Protein AF-A0A7S3JD60-F1 (afdb_monomer)

Nearest PDB structures (foldseek):
  8v87-assembly1_A  TM=8.442E-01  e=1.926E-07  Saccharomyces cerevisiae BY4741
  8i9p-assembly1_CA  TM=8.390E-01  e=3.109E-07  Thermochaetoides thermophila DSM 1495
  7r7a-assembly1_A  TM=8.405E-01  e=1.231E-06  Saccharomyces cerevisiae BY4741
  7ohr-assembly1_A  TM=9.401E-01  e=5.171E-06  Saccharomyces cerevisiae S288C
  8fl0-assembly1_ND  TM=6.349E-01  e=2.527E-02  Homo sapiens

InterPro domains:
  IPR007109 Brix domain [PF04427] (3-76)
  IPR007109 Brix domain [PS50833] (1-84)
  IPR026532 Ribosome biogenesis protein BRX1 [PTHR13634] (2-104)

Foldseek 3Di:
DVVVVVVVCVVPDDDPPDVPDDPDDQKDWDWDCDPQKTKIFIWGWAFQVNDDDDPPRDPVRIDTDTPDDIDIDHDAFDAPDDVDHDTPDGDPPDDDPVCVPDPCVVVVVVD

Sequence (111 aa):
LVVLKELLVNMFNTPRYHPKSKPFVDHIFSFKNFDDRIWFRNYQIINELNEKFTEKDQNEHMNLVEIGPRFSMLPVKILEGCFTGETLWQNGKYITPSKLRSKKFNRYVRR

Secondary structure (DSSP, 8-state):
-HHHHHHHHHHHSPPTT-TT--SS--EEEEEEEETTEEEEEEEEEEETT-S---TT--GGGEEEEE-S--EEE---EEESSSS-S-EEEE-TT---HHHHTSTTHHHHHT-

Radius of gyration: 20.21 Å; Cα contacts (8 Å, |Δi|>4): 112; chains: 1; bounding box: 45×25×59 Å

Mean predicted aligned error: 7.25 Å

pLDDT: mean 87.18, std 10.61, range [44.09, 96.69]

Structure (mmCIF, N/CA/C/O backbone):
data_AF-A0A7S3JD60-F1
#
_entry.id   AF-A0A7S3JD60-F1
#
loop_
_atom_site.group_PDB
_atom_site.id
_atom_site.type_symbol
_atom_site.label_atom_id
_atom_site.label_alt_id
_atom_site.label_comp_id
_atom_site.label_asym_id
_atom_site.label_entity_id
_atom_site.label_seq_id
_atom_site.pdbx_PDB_ins_code
_atom_site.Cartn_x
_atom_site.Cartn_y
_atom_site.Cartn_z
_atom_site.occupancy
_atom_site.B_iso_or_equiv
_atom_site.auth_seq_id
_atom_site.auth_comp_id
_atom_site.auth_asym_id
_atom_site.auth_atom_id
_atom_site.pdbx_PDB_model_num
ATOM 1 N N . LEU A 1 1 ? -4.070 -12.919 5.317 1.00 75.69 1 LEU A N 1
ATOM 2 C CA . LEU A 1 1 ? -3.328 -12.057 4.359 1.00 75.69 1 LEU A CA 1
ATOM 3 C C . LEU A 1 1 ? -3.641 -12.369 2.897 1.00 75.69 1 LEU A C 1
ATOM 5 O O . LEU A 1 1 ? -3.719 -11.424 2.131 1.00 75.69 1 LEU A O 1
ATOM 9 N N . VAL A 1 2 ? -3.857 -13.634 2.510 1.00 89.94 2 VAL A N 1
ATOM 10 C CA . VAL A 1 2 ? -4.146 -14.023 1.111 1.00 89.94 2 VAL A CA 1
ATOM 11 C C . VAL A 1 2 ? -5.305 -13.227 0.494 1.00 89.94 2 VAL A C 1
ATOM 13 O O . VAL A 1 2 ? -5.113 -12.575 -0.521 1.00 89.94 2 VAL A O 1
ATOM 16 N N . VAL A 1 3 ? -6.462 -13.168 1.162 1.00 91.44 3 VAL A N 1
ATOM 17 C CA . VAL A 1 3 ? -7.635 -12.409 0.674 1.00 91.44 3 VAL A CA 1
ATOM 18 C C . VAL A 1 3 ? -7.334 -10.916 0.488 1.00 91.44 3 VAL A C 1
ATOM 20 O O . VAL A 1 3 ? -7.712 -10.322 -0.514 1.00 91.44 3 VAL A O 1
ATOM 23 N N . LEU A 1 4 ? -6.607 -10.305 1.431 1.00 92.50 4 LEU A N 1
ATOM 24 C CA . LEU A 1 4 ? -6.212 -8.896 1.328 1.00 92.50 4 LEU A CA 1
ATOM 25 C C . LEU A 1 4 ? -5.253 -8.655 0.160 1.00 92.50 4 LEU A C 1
ATOM 27 O O . LEU A 1 4 ? -5.348 -7.621 -0.492 1.00 92.50 4 LEU A O 1
ATOM 31 N N . LYS A 1 5 ? -4.343 -9.597 -0.111 1.00 92.88 5 LYS A N 1
ATOM 32 C CA . LYS A 1 5 ? -3.437 -9.516 -1.259 1.00 92.88 5 LYS A CA 1
ATOM 33 C C . LYS A 1 5 ? -4.234 -9.489 -2.563 1.00 92.88 5 LYS A C 1
ATOM 35 O O . LYS A 1 5 ? -4.029 -8.572 -3.347 1.00 92.88 5 LYS A O 1
ATOM 40 N N . GLU A 1 6 ? -5.161 -10.424 -2.755 1.00 94.88 6 GLU A N 1
ATOM 41 C CA . GLU A 1 6 ? -5.999 -10.477 -3.964 1.00 94.88 6 GLU A CA 1
ATOM 42 C C . GLU A 1 6 ? -6.856 -9.215 -4.139 1.00 94.88 6 GLU A C 1
ATOM 44 O O . GLU A 1 6 ? -6.929 -8.652 -5.230 1.00 94.88 6 GLU A O 1
ATOM 49 N N . LEU A 1 7 ? -7.446 -8.702 -3.053 1.00 93.62 7 LEU A N 1
ATOM 50 C CA . LEU A 1 7 ? -8.202 -7.446 -3.091 1.00 93.62 7 LEU A CA 1
ATOM 51 C C . LEU A 1 7 ? -7.341 -6.253 -3.520 1.00 93.62 7 LEU A C 1
ATOM 53 O O . LEU A 1 7 ? -7.754 -5.472 -4.373 1.00 93.62 7 LEU A O 1
ATOM 57 N N . LEU A 1 8 ? -6.145 -6.106 -2.943 1.00 93.88 8 LEU A N 1
ATOM 58 C CA . LEU A 1 8 ? -5.245 -4.999 -3.274 1.00 93.88 8 LEU A CA 1
ATOM 59 C C . LEU A 1 8 ? -4.728 -5.098 -4.712 1.00 93.88 8 LEU A C 1
ATOM 61 O O . LEU A 1 8 ? -4.656 -4.080 -5.396 1.00 93.88 8 LEU A O 1
ATOM 65 N N . VAL A 1 9 ? -4.419 -6.310 -5.179 1.00 94.06 9 VAL A N 1
ATOM 66 C CA . VAL A 1 9 ? -4.022 -6.574 -6.568 1.00 94.06 9 VAL A CA 1
ATOM 67 C C . VAL A 1 9 ? -5.129 -6.131 -7.520 1.00 94.06 9 VAL A C 1
ATOM 69 O O . VAL A 1 9 ? -4.861 -5.356 -8.432 1.00 94.06 9 VAL A O 1
ATOM 72 N N . ASN A 1 10 ? -6.376 -6.535 -7.273 1.00 93.56 10 ASN A N 1
ATOM 73 C CA . ASN A 1 10 ? -7.505 -6.155 -8.125 1.00 93.56 10 ASN A CA 1
ATOM 74 C C . ASN A 1 10 ? -7.835 -4.656 -8.071 1.00 93.56 10 ASN A C 1
ATOM 76 O O . ASN A 1 10 ? -8.298 -4.104 -9.063 1.00 93.56 10 ASN A O 1
ATOM 80 N N . MET A 1 11 ? -7.602 -3.990 -6.936 1.00 93.88 11 MET A N 1
ATOM 81 C CA . MET A 1 11 ? -7.909 -2.566 -6.772 1.00 93.88 11 MET A CA 1
ATOM 82 C C . MET A 1 11 ? -6.863 -1.645 -7.415 1.00 93.88 11 MET A C 1
ATOM 84 O O . MET A 1 11 ? -7.227 -0.607 -7.963 1.00 93.88 11 MET A O 1
ATOM 88 N N . PHE A 1 12 ? -5.575 -1.989 -7.318 1.00 93.62 12 PHE A N 1
ATOM 89 C CA . PHE A 1 12 ? -4.481 -1.126 -7.782 1.00 93.62 12 PHE A CA 1
ATOM 90 C C . PHE A 1 12 ? -3.931 -1.495 -9.162 1.00 93.62 12 PHE A C 1
ATOM 92 O O . PHE A 1 12 ? -3.293 -0.649 -9.790 1.00 93.62 12 PHE A O 1
ATOM 99 N N . ASN A 1 13 ? -4.150 -2.718 -9.653 1.00 93.06 13 ASN A N 1
ATOM 100 C CA . ASN A 1 13 ? -3.690 -3.071 -10.992 1.00 93.06 13 ASN A CA 1
ATOM 101 C C . ASN A 1 13 ? -4.560 -2.443 -12.077 1.00 93.06 13 ASN A C 1
ATOM 103 O O . ASN A 1 13 ? -5.779 -2.329 -11.968 1.00 93.06 13 ASN A O 1
ATOM 107 N N . THR A 1 14 ? -3.908 -2.111 -13.188 1.00 92.56 14 THR A N 1
ATOM 108 C CA . THR A 1 14 ? -4.610 -1.772 -14.424 1.00 92.56 14 THR A CA 1
ATOM 109 C C . THR A 1 14 ? -5.020 -3.071 -15.123 1.00 92.56 14 THR A C 1
ATOM 111 O O . THR A 1 14 ? -4.149 -3.905 -15.386 1.00 92.56 14 THR A O 1
ATOM 114 N N . PRO A 1 15 ? -6.312 -3.283 -15.431 1.00 93.50 15 PRO A N 1
ATOM 115 C CA . PRO A 1 15 ? -6.742 -4.486 -16.129 1.00 93.50 15 PRO A CA 1
ATOM 116 C C . PRO A 1 15 ? -6.164 -4.521 -17.546 1.00 93.50 15 PRO A C 1
ATOM 118 O O . PRO A 1 15 ? -5.893 -3.487 -18.167 1.00 93.50 15 PRO A O 1
ATOM 121 N N . ARG A 1 16 ? -5.991 -5.733 -18.079 1.00 90.00 16 ARG A N 1
ATOM 122 C CA . ARG A 1 16 ? -5.497 -5.926 -19.444 1.00 90.00 16 ARG A CA 1
ATOM 123 C C . ARG A 1 16 ? -6.458 -5.255 -20.432 1.00 90.00 16 ARG A C 1
ATOM 125 O O . ARG A 1 16 ? -7.664 -5.449 -20.336 1.00 90.00 16 ARG A O 1
ATOM 132 N N . TYR A 1 17 ? -5.911 -4.495 -21.380 1.00 89.69 17 TYR A N 1
ATOM 133 C CA . TYR A 1 17 ? -6.675 -3.742 -22.387 1.00 89.69 17 TYR A CA 1
ATOM 134 C C . TYR A 1 17 ? -7.571 -2.630 -21.830 1.00 89.69 17 TYR A C 1
ATOM 136 O O . TYR A 1 17 ? -8.573 -2.269 -22.446 1.00 89.69 17 TYR A O 1
ATOM 144 N N . HIS A 1 18 ? -7.213 -2.043 -20.686 1.00 93.69 18 HIS A N 1
ATOM 145 C CA . HIS A 1 1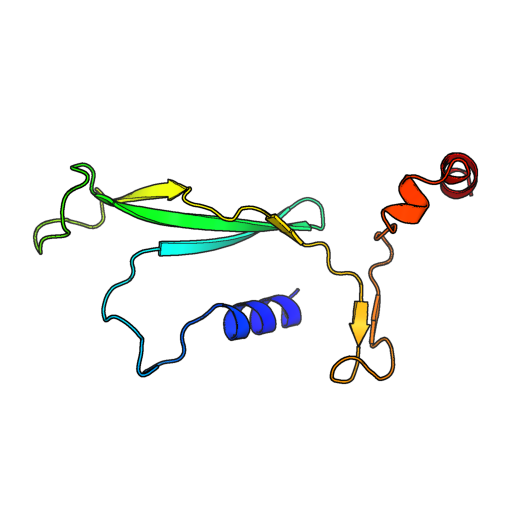8 ? -7.886 -0.831 -20.238 1.00 93.69 18 HIS A CA 1
ATOM 146 C C . HIS A 1 18 ? -7.735 0.277 -21.305 1.00 93.69 18 HIS A C 1
ATOM 148 O O . HIS A 1 18 ? -6.614 0.579 -21.707 1.00 93.69 18 HIS A O 1
ATOM 154 N N . PRO A 1 19 ? -8.810 0.953 -21.747 1.00 94.06 19 PRO A N 1
ATOM 155 C CA . PRO A 1 19 ? -8.755 1.886 -22.882 1.00 94.06 19 PRO A CA 1
ATOM 156 C C . PRO A 1 19 ? -7.818 3.084 -22.661 1.00 94.06 19 PRO A C 1
ATOM 158 O O . PRO A 1 19 ? -7.392 3.728 -23.612 1.00 94.06 19 PRO A O 1
ATOM 161 N N . LYS A 1 20 ? -7.490 3.387 -21.3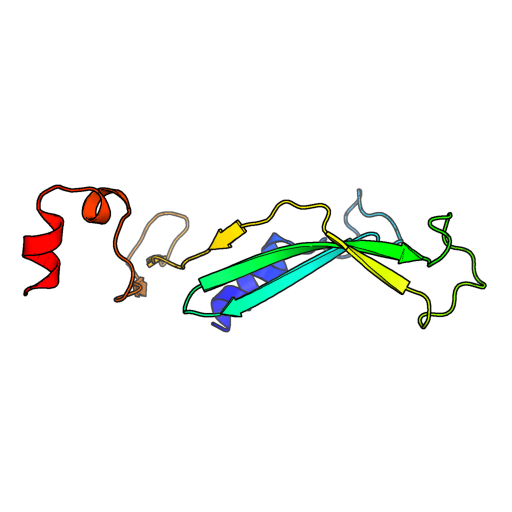99 1.00 92.75 20 LYS A N 1
ATOM 162 C CA . LYS A 1 20 ? -6.549 4.450 -21.010 1.00 92.75 20 LYS A CA 1
ATOM 163 C C . LYS A 1 20 ? -5.166 3.932 -20.587 1.00 92.75 20 LYS A C 1
ATOM 165 O O . LYS A 1 20 ? -4.367 4.721 -20.090 1.00 92.75 20 LYS A O 1
ATOM 170 N N . SER A 1 21 ? -4.886 2.628 -20.704 1.00 94.00 21 SER A N 1
ATOM 171 C CA . SER A 1 21 ? -3.563 2.089 -20.361 1.00 94.00 21 SER A CA 1
ATOM 172 C C . SER A 1 21 ? -2.515 2.535 -21.373 1.00 94.00 21 SER A C 1
ATOM 174 O O . SER A 1 21 ? -2.778 2.542 -22.575 1.00 94.00 21 SER A O 1
ATOM 176 N N . LYS A 1 22 ? -1.314 2.846 -20.889 1.00 90.25 22 LYS A N 1
ATOM 177 C CA . LYS A 1 22 ? -0.137 3.072 -21.730 1.00 90.25 22 LYS A CA 1
ATOM 178 C C . LYS A 1 22 ? 0.668 1.769 -21.856 1.00 90.25 22 LYS A C 1
ATOM 180 O O . LYS A 1 22 ? 0.629 0.963 -20.931 1.00 90.25 22 LYS A O 1
ATOM 185 N N . PRO A 1 23 ? 1.412 1.564 -22.957 1.00 88.12 23 PRO A N 1
ATOM 186 C CA . PRO A 1 23 ? 2.157 0.325 -23.204 1.00 88.12 23 PRO A CA 1
ATOM 187 C C . PRO A 1 23 ? 3.469 0.201 -22.403 1.00 88.12 23 PRO A C 1
ATOM 189 O O . PRO A 1 23 ? 4.233 -0.726 -22.644 1.00 88.12 23 PRO A O 1
ATOM 192 N N . PHE A 1 24 ? 3.738 1.106 -21.456 1.00 86.06 24 PHE A N 1
ATOM 193 C CA . PHE A 1 24 ? 4.982 1.154 -20.684 1.00 86.06 24 PHE A CA 1
ATOM 194 C C . PHE A 1 24 ? 4.703 1.115 -19.182 1.00 86.06 24 PHE A C 1
ATOM 196 O O . PHE A 1 24 ? 3.689 1.644 -18.718 1.00 86.06 24 PHE A O 1
ATOM 203 N N . VAL A 1 25 ? 5.632 0.524 -18.428 1.00 88.56 25 VAL A N 1
ATOM 204 C CA . VAL A 1 25 ? 5.621 0.534 -16.962 1.00 88.56 25 VAL A CA 1
ATOM 205 C C . VAL A 1 25 ? 6.476 1.704 -16.490 1.00 88.56 25 VAL A C 1
ATOM 207 O O . VAL A 1 25 ? 7.685 1.695 -16.667 1.00 88.56 25 VAL A O 1
ATOM 210 N N . ASP A 1 26 ? 5.835 2.717 -15.917 1.00 89.38 26 ASP A N 1
ATOM 211 C CA . ASP A 1 26 ? 6.505 3.935 -15.431 1.00 89.38 26 ASP A CA 1
ATOM 212 C C . ASP A 1 26 ? 6.791 3.877 -13.920 1.00 89.38 26 ASP A C 1
ATOM 214 O O . ASP A 1 26 ? 7.748 4.466 -13.423 1.00 89.38 26 ASP A O 1
ATOM 218 N N . HIS A 1 27 ? 5.976 3.136 -13.166 1.00 92.25 27 HIS A N 1
ATOM 219 C CA . HIS A 1 27 ? 6.068 3.082 -11.711 1.00 92.25 27 HIS A CA 1
ATOM 220 C C . HIS A 1 27 ? 5.690 1.713 -11.142 1.00 92.25 27 HIS A C 1
ATOM 222 O O . HIS A 1 27 ? 5.045 0.890 -11.795 1.00 92.25 27 HIS A O 1
ATOM 228 N N . ILE A 1 28 ? 6.090 1.489 -9.890 1.00 93.69 28 ILE A N 1
ATOM 229 C CA . ILE A 1 28 ? 5.876 0.264 -9.126 1.00 93.69 28 ILE A CA 1
ATOM 230 C C . ILE A 1 28 ? 5.261 0.620 -7.772 1.00 93.69 28 ILE A C 1
ATOM 232 O O . ILE A 1 28 ? 5.802 1.425 -7.009 1.00 93.69 28 ILE A O 1
ATOM 236 N N . PHE A 1 29 ? 4.167 -0.059 -7.427 1.00 95.69 29 PHE A N 1
ATOM 237 C CA . PHE A 1 29 ? 3.622 -0.042 -6.073 1.00 95.69 29 PHE A CA 1
ATOM 238 C C . PHE A 1 29 ? 4.209 -1.179 -5.237 1.00 95.69 29 PHE A C 1
ATOM 240 O O . PHE A 1 29 ? 4.135 -2.352 -5.602 1.00 95.69 29 PHE A O 1
ATOM 247 N N . SER A 1 30 ? 4.771 -0.838 -4.080 1.00 95.06 30 SER A N 1
ATOM 248 C CA . SER A 1 30 ? 5.319 -1.794 -3.122 1.00 95.06 30 SER A CA 1
ATOM 249 C C . SER A 1 30 ? 4.419 -1.894 -1.898 1.00 95.06 30 SER A C 1
ATOM 251 O O . SER A 1 30 ? 4.185 -0.903 -1.203 1.00 95.06 30 SER A O 1
ATOM 253 N N . PHE A 1 31 ? 3.958 -3.111 -1.613 1.00 95.19 31 PHE A N 1
ATOM 254 C CA . PHE A 1 31 ? 3.219 -3.453 -0.403 1.00 95.19 31 PHE A CA 1
ATOM 255 C C . PHE A 1 31 ? 4.104 -4.322 0.488 1.00 95.19 31 PHE A C 1
ATOM 257 O O . PHE A 1 31 ? 4.463 -5.438 0.109 1.00 95.19 31 PHE A O 1
ATOM 264 N N . LYS A 1 32 ? 4.450 -3.836 1.682 1.00 94.56 32 LYS A N 1
ATOM 265 C CA . LYS A 1 32 ? 5.245 -4.594 2.660 1.00 94.56 32 LYS A CA 1
ATOM 266 C C . LYS A 1 32 ? 4.463 -4.785 3.948 1.00 94.56 32 LYS A C 1
ATOM 268 O O . LYS A 1 32 ? 4.029 -3.810 4.550 1.00 94.56 32 LYS A O 1
ATOM 273 N N . ASN A 1 33 ? 4.301 -6.031 4.384 1.00 92.56 33 ASN A N 1
ATOM 274 C CA . ASN A 1 33 ? 3.757 -6.314 5.708 1.00 92.56 33 ASN A CA 1
ATOM 275 C C . ASN A 1 33 ? 4.881 -6.220 6.745 1.00 92.56 33 ASN A C 1
ATOM 277 O O . ASN A 1 33 ? 5.832 -6.999 6.689 1.00 92.56 33 ASN A O 1
ATOM 281 N N . PHE A 1 34 ? 4.783 -5.258 7.654 1.00 92.31 34 PHE A N 1
ATOM 282 C CA . PHE A 1 34 ? 5.747 -5.044 8.726 1.00 92.31 34 PHE A CA 1
ATOM 283 C C . PHE A 1 34 ? 5.036 -4.445 9.942 1.00 92.31 34 PHE A C 1
ATOM 285 O O . PHE A 1 34 ? 4.310 -3.460 9.799 1.00 92.31 34 PHE A O 1
ATOM 292 N N . ASP A 1 35 ? 5.265 -5.029 11.122 1.00 89.38 35 ASP A N 1
ATOM 293 C CA . ASP A 1 35 ? 4.659 -4.611 12.399 1.00 89.38 35 ASP A CA 1
ATOM 294 C C . ASP A 1 35 ? 3.115 -4.574 12.364 1.00 89.38 35 ASP A C 1
ATOM 296 O O . ASP A 1 35 ? 2.478 -3.562 12.650 1.00 89.38 35 ASP A O 1
ATOM 300 N N . ASP A 1 36 ? 2.502 -5.673 11.899 1.00 87.06 36 ASP A N 1
ATOM 301 C CA . ASP A 1 36 ? 1.047 -5.829 11.707 1.00 87.06 36 ASP A CA 1
ATOM 302 C C . ASP A 1 36 ? 0.387 -4.756 10.813 1.00 87.06 36 ASP A C 1
ATOM 304 O O . ASP A 1 36 ? -0.841 -4.645 10.745 1.00 87.06 36 ASP A O 1
ATOM 308 N N . ARG A 1 37 ? 1.191 -3.977 10.082 1.00 91.56 37 ARG A N 1
ATOM 309 C CA . ARG A 1 37 ? 0.755 -2.929 9.160 1.00 91.56 37 ARG A CA 1
ATOM 310 C C . ARG A 1 37 ? 1.222 -3.237 7.751 1.00 91.56 37 ARG A C 1
ATOM 312 O O . ARG A 1 37 ? 2.324 -3.727 7.514 1.00 91.56 37 ARG A O 1
ATOM 319 N N . ILE A 1 38 ? 0.383 -2.878 6.791 1.00 94.50 38 ILE A N 1
ATOM 320 C CA . ILE A 1 38 ? 0.714 -2.941 5.374 1.00 94.50 38 ILE A CA 1
ATOM 321 C C . ILE A 1 38 ? 1.227 -1.565 4.966 1.00 94.50 38 ILE A C 1
ATOM 323 O O . ILE A 1 38 ? 0.480 -0.589 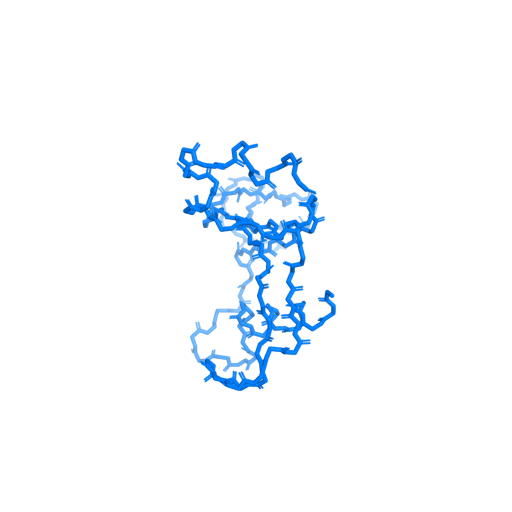4.948 1.00 94.50 38 ILE A O 1
ATOM 327 N N . TRP A 1 39 ? 2.509 -1.482 4.647 1.00 95.88 39 TRP A N 1
ATOM 328 C CA . TRP A 1 39 ? 3.164 -0.275 4.167 1.00 95.88 39 TRP A CA 1
ATOM 329 C C . TRP A 1 39 ? 3.039 -0.189 2.656 1.00 95.88 39 TRP A C 1
ATOM 331 O O . TRP A 1 39 ? 3.423 -1.126 1.959 1.00 95.88 39 TRP A O 1
ATOM 341 N N . PHE A 1 40 ? 2.529 0.940 2.174 1.00 96.69 40 PHE A N 1
ATOM 342 C CA . PHE A 1 40 ? 2.449 1.275 0.762 1.00 96.69 40 PHE A CA 1
ATOM 343 C C . PHE A 1 40 ? 3.532 2.288 0.402 1.00 96.69 40 PHE A C 1
ATOM 345 O O . PHE A 1 40 ? 3.697 3.308 1.086 1.00 96.69 40 PHE A O 1
ATOM 352 N N . ARG A 1 41 ? 4.240 2.018 -0.694 1.00 96.31 41 ARG A N 1
ATOM 353 C CA . ARG A 1 41 ? 5.177 2.954 -1.317 1.00 96.31 41 ARG A CA 1
ATOM 354 C C . ARG A 1 41 ? 5.003 2.949 -2.828 1.00 96.31 41 ARG A C 1
ATOM 356 O O . ARG A 1 41 ? 4.752 1.896 -3.408 1.00 96.31 41 ARG A O 1
ATOM 363 N N . ASN A 1 42 ? 5.176 4.115 -3.437 1.00 96.31 42 ASN A N 1
ATOM 364 C CA . ASN A 1 42 ? 5.140 4.300 -4.881 1.00 96.31 42 ASN A CA 1
ATOM 365 C C . ASN A 1 42 ? 6.513 4.755 -5.385 1.00 96.31 42 ASN A C 1
ATOM 367 O O . ASN A 1 42 ? 7.038 5.762 -4.898 1.00 96.31 42 ASN A O 1
ATOM 371 N N . TYR A 1 43 ? 7.057 4.027 -6.355 1.00 96.25 43 TYR A N 1
ATOM 372 C CA . TYR A 1 43 ? 8.371 4.269 -6.938 1.00 96.25 43 TYR A CA 1
ATOM 373 C C . TYR A 1 43 ? 8.268 4.493 -8.440 1.00 96.25 43 TYR A C 1
ATOM 375 O O . TYR A 1 43 ? 7.638 3.688 -9.116 1.00 96.25 43 TYR A O 1
ATOM 383 N N . GLN A 1 44 ? 8.930 5.520 -8.966 1.00 93.75 44 GLN A N 1
ATOM 384 C CA . GLN A 1 44 ? 9.190 5.631 -10.399 1.00 93.75 44 GLN A CA 1
ATOM 385 C C . GLN A 1 44 ? 10.372 4.764 -10.781 1.00 93.75 44 GLN A C 1
ATOM 387 O O . GLN A 1 44 ? 11.330 4.663 -10.011 1.00 93.75 44 GLN A O 1
ATOM 392 N N . ILE A 1 45 ? 10.323 4.219 -11.988 1.00 90.81 45 ILE A N 1
ATOM 393 C CA . ILE A 1 45 ? 11.483 3.616 -12.632 1.00 90.81 45 ILE A CA 1
ATOM 394 C C . ILE A 1 45 ? 12.211 4.728 -13.386 1.00 90.81 45 ILE A C 1
ATOM 396 O O . ILE A 1 45 ? 11.597 5.437 -14.182 1.00 90.81 45 ILE A O 1
ATOM 400 N N . ILE A 1 46 ? 13.503 4.898 -13.119 1.00 88.38 46 ILE A N 1
ATOM 401 C CA . ILE A 1 46 ? 14.339 5.912 -13.764 1.00 88.38 46 ILE A CA 1
ATOM 402 C C . ILE A 1 46 ? 15.664 5.273 -14.179 1.00 88.38 46 ILE A C 1
AT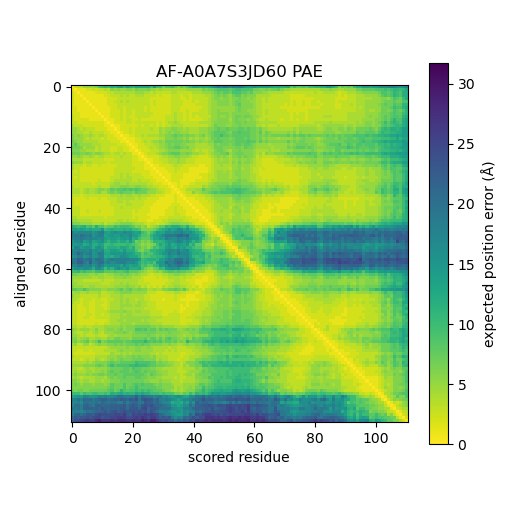OM 404 O O . ILE A 1 46 ? 16.203 4.439 -13.456 1.00 88.38 46 ILE A O 1
ATOM 408 N N . ASN A 1 47 ? 16.203 5.668 -15.328 1.00 84.25 47 ASN A N 1
ATOM 409 C CA . ASN A 1 47 ? 17.541 5.254 -15.753 1.00 84.25 47 ASN A CA 1
ATOM 410 C C . ASN A 1 47 ? 18.622 6.092 -15.068 1.00 84.25 47 ASN A C 1
ATOM 412 O O . ASN A 1 47 ? 18.367 7.224 -14.664 1.00 84.25 47 ASN A O 1
ATOM 416 N N . GLU A 1 48 ? 19.851 5.587 -14.999 1.00 78.31 48 GLU A N 1
ATOM 417 C CA . GLU A 1 48 ? 21.003 6.322 -14.446 1.00 78.31 48 GLU A CA 1
ATOM 418 C C . GLU A 1 48 ? 21.184 7.743 -15.009 1.00 78.31 48 GLU A C 1
ATOM 420 O O . GLU A 1 48 ? 21.568 8.652 -14.275 1.00 78.31 48 GLU A O 1
ATOM 425 N N . LEU A 1 49 ? 20.862 7.954 -16.287 1.00 73.44 49 LEU A N 1
ATOM 426 C CA . LEU A 1 49 ? 20.983 9.254 -16.956 1.00 73.44 49 LEU A CA 1
ATOM 427 C C . LEU A 1 49 ? 19.775 10.185 -16.730 1.00 73.44 49 LEU A C 1
ATOM 429 O O . LEU A 1 49 ? 19.821 11.341 -17.137 1.00 73.44 49 LEU A O 1
ATOM 433 N N . ASN A 1 50 ? 18.700 9.724 -16.077 1.00 67.12 50 ASN A N 1
ATOM 434 C CA . ASN A 1 50 ? 17.421 10.442 -15.934 1.00 67.12 50 ASN A CA 1
ATOM 435 C C . ASN A 1 50 ? 16.799 10.906 -17.275 1.00 67.12 50 ASN A C 1
ATOM 437 O O . ASN A 1 50 ? 16.044 11.879 -17.319 1.00 67.12 50 ASN A O 1
ATOM 441 N N . GLU A 1 51 ? 17.108 10.211 -18.371 1.00 73.25 51 GLU A N 1
ATOM 442 C CA . GLU A 1 51 ? 16.623 10.515 -19.721 1.00 73.25 51 GLU A CA 1
ATOM 443 C C . GLU A 1 51 ? 15.477 9.585 -20.157 1.00 73.25 51 GLU A C 1
ATOM 445 O O . GLU A 1 51 ? 15.043 8.693 -19.424 1.00 73.25 51 GLU A O 1
ATOM 450 N N . LYS A 1 52 ? 14.945 9.809 -21.368 1.00 72.50 52 LYS A N 1
ATOM 451 C CA . LYS A 1 52 ? 13.931 8.926 -21.959 1.00 72.50 52 LYS A CA 1
ATOM 452 C C . LYS A 1 52 ? 14.527 7.542 -22.213 1.00 72.50 52 LYS A C 1
ATOM 454 O O . LYS A 1 52 ? 15.561 7.429 -22.863 1.00 72.50 52 LYS A O 1
ATOM 459 N N . PHE A 1 53 ? 13.798 6.514 -21.784 1.00 76.06 53 PHE A N 1
ATOM 460 C CA . PHE A 1 53 ? 14.135 5.118 -22.045 1.00 76.06 53 PHE A CA 1
ATOM 461 C C . PHE A 1 53 ? 14.378 4.873 -23.539 1.00 76.06 53 PHE A C 1
ATOM 463 O O . PHE A 1 53 ? 13.512 5.156 -24.375 1.00 76.06 53 PHE A O 1
ATOM 470 N N . THR A 1 54 ? 15.553 4.338 -23.854 1.00 75.19 54 THR A N 1
ATOM 471 C CA . THR A 1 54 ? 15.983 3.930 -25.195 1.00 75.19 54 THR A CA 1
ATOM 472 C C . THR A 1 54 ? 16.224 2.417 -25.207 1.00 75.19 54 THR A C 1
ATOM 474 O O . THR A 1 54 ? 16.500 1.816 -24.176 1.00 75.19 54 THR A O 1
ATOM 477 N N . GLU A 1 55 ? 16.177 1.774 -26.377 1.00 73.19 55 GLU A N 1
ATOM 478 C CA . GLU A 1 55 ? 16.390 0.319 -26.538 1.00 73.19 55 GLU A CA 1
ATOM 479 C C . GLU A 1 55 ? 17.741 -0.197 -25.998 1.00 73.19 55 GLU A C 1
ATOM 481 O O . GLU A 1 55 ? 17.925 -1.400 -25.832 1.00 73.19 55 GLU A O 1
ATOM 486 N N . LYS A 1 56 ? 18.694 0.705 -25.735 1.00 69.81 56 LYS A N 1
ATOM 487 C CA . LYS A 1 56 ? 20.027 0.392 -25.204 1.00 69.81 56 LYS A CA 1
ATOM 488 C C . LYS A 1 56 ? 20.092 0.346 -23.677 1.00 69.81 56 LYS A C 1
ATOM 490 O O . LYS A 1 56 ? 21.100 -0.125 -23.155 1.00 69.81 56 LYS A O 1
ATOM 495 N N . ASP A 1 57 ? 19.063 0.821 -22.978 1.00 68.50 57 ASP A N 1
ATOM 496 C CA . ASP A 1 57 ? 19.035 0.817 -21.518 1.00 68.50 57 ASP A CA 1
ATOM 497 C C . ASP A 1 57 ? 18.815 -0.619 -21.030 1.00 68.50 57 ASP A C 1
ATOM 499 O O . ASP A 1 57 ? 17.702 -1.149 -21.027 1.00 68.50 57 ASP A O 1
ATOM 503 N N . GLN A 1 58 ? 19.911 -1.287 -20.672 1.00 65.31 58 GLN A N 1
ATOM 504 C CA . GLN A 1 58 ? 19.867 -2.614 -20.069 1.00 65.31 58 GLN A CA 1
ATOM 505 C C . GLN A 1 58 ? 19.322 -2.516 -18.637 1.00 65.31 58 GLN A C 1
ATOM 507 O O . GLN A 1 58 ? 19.568 -1.541 -17.929 1.00 65.31 58 GLN A O 1
ATOM 512 N N . ASN A 1 59 ? 18.611 -3.559 -18.193 1.00 65.12 59 ASN A N 1
ATOM 513 C CA . ASN A 1 59 ? 17.947 -3.614 -16.881 1.00 65.12 59 ASN A CA 1
ATOM 514 C C . ASN A 1 59 ? 18.881 -3.341 -15.682 1.00 65.12 59 ASN A C 1
ATOM 516 O O . ASN A 1 59 ? 18.395 -3.018 -14.602 1.00 65.12 59 ASN A O 1
ATOM 520 N N . GLU A 1 60 ? 20.199 -3.485 -15.851 1.00 68.62 60 GLU A N 1
ATOM 521 C CA . GLU A 1 60 ? 21.194 -3.309 -14.785 1.00 68.62 60 GLU A CA 1
ATOM 522 C C . GLU A 1 60 ? 21.336 -1.851 -14.311 1.00 68.62 60 GLU A C 1
ATOM 524 O O . GLU A 1 60 ? 21.724 -1.633 -13.166 1.00 68.62 60 GLU A O 1
ATOM 529 N N . HIS A 1 61 ? 20.941 -0.869 -15.129 1.00 72.75 61 HIS A N 1
ATOM 530 C CA . HIS A 1 61 ? 21.091 0.569 -14.845 1.00 72.75 61 HIS A CA 1
ATOM 531 C C . HIS A 1 61 ? 19.774 1.262 -14.440 1.00 72.75 61 HIS A C 1
ATOM 533 O O . HIS A 1 61 ? 19.609 2.475 -14.610 1.00 72.75 61 HIS A O 1
ATOM 539 N N . MET A 1 62 ? 18.797 0.500 -13.934 1.00 80.31 62 MET A N 1
ATOM 540 C CA . MET A 1 62 ? 17.509 1.043 -13.490 1.00 80.31 62 MET A CA 1
ATOM 541 C C . MET A 1 62 ? 17.502 1.327 -11.988 1.00 80.31 62 MET A C 1
ATOM 543 O O . MET A 1 62 ? 17.715 0.443 -11.158 1.00 80.31 62 MET A O 1
ATOM 547 N N . ASN A 1 63 ? 17.162 2.562 -11.637 1.00 87.69 63 ASN A N 1
ATOM 548 C CA . ASN A 1 63 ? 17.001 3.032 -10.271 1.00 87.69 63 ASN A CA 1
ATOM 549 C C . ASN A 1 63 ? 15.526 3.291 -9.949 1.00 87.69 63 ASN A C 1
ATOM 551 O O . ASN A 1 63 ? 14.709 3.600 -10.817 1.00 87.69 63 ASN A O 1
ATOM 555 N N . LEU A 1 64 ? 15.185 3.180 -8.663 1.00 91.38 64 LEU A N 1
ATOM 556 C CA . LEU A 1 64 ? 13.844 3.453 -8.157 1.00 91.38 64 LEU A CA 1
ATOM 557 C C . LEU A 1 64 ? 13.849 4.717 -7.303 1.00 91.38 64 LEU A C 1
ATOM 559 O O . LEU A 1 64 ? 14.545 4.779 -6.288 1.00 91.38 64 LEU A O 1
ATOM 563 N N . VAL A 1 65 ? 13.025 5.696 -7.673 1.00 93.38 65 VAL A N 1
ATOM 564 C CA . VAL A 1 65 ? 12.87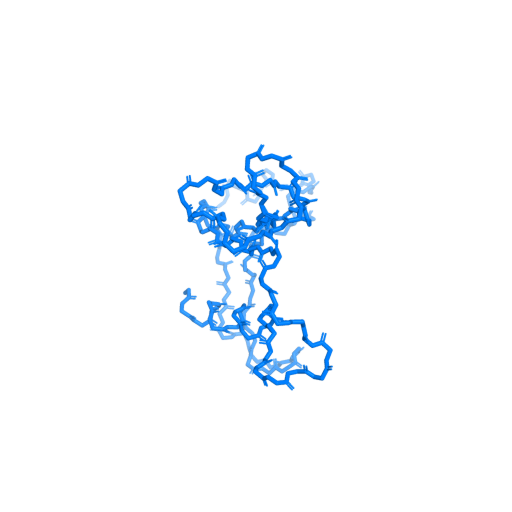0 6.947 -6.916 1.00 93.38 65 VAL A CA 1
ATOM 565 C C . VAL A 1 65 ? 11.468 7.024 -6.324 1.00 93.38 65 VAL A C 1
ATOM 567 O O . VAL A 1 65 ? 10.478 6.785 -7.007 1.00 93.38 65 VAL A O 1
ATOM 570 N N . GLU A 1 66 ? 11.361 7.328 -5.030 1.00 94.62 66 GLU A N 1
ATOM 571 C CA . GLU A 1 66 ? 10.068 7.432 -4.345 1.00 94.62 66 GLU A CA 1
ATOM 572 C C . GLU A 1 66 ? 9.346 8.723 -4.773 1.00 94.62 66 GLU A C 1
ATOM 574 O O . GLU A 1 66 ? 9.810 9.818 -4.466 1.00 94.62 66 GLU A O 1
ATOM 579 N N . ILE A 1 67 ? 8.206 8.599 -5.466 1.00 94.38 67 ILE A N 1
ATOM 580 C CA . ILE A 1 67 ? 7.373 9.750 -5.884 1.00 94.38 67 ILE A CA 1
ATOM 581 C C . ILE A 1 67 ? 6.270 10.035 -4.854 1.00 94.38 67 ILE A C 1
ATOM 583 O O . ILE A 1 67 ? 5.823 11.167 -4.679 1.00 94.38 67 ILE A O 1
ATOM 587 N N . GLY A 1 68 ? 5.807 8.987 -4.169 1.00 92.38 68 GLY A N 1
ATOM 588 C CA . GLY A 1 68 ? 4.601 9.023 -3.346 1.00 92.38 68 GLY A CA 1
ATOM 589 C C . GLY A 1 68 ? 3.310 8.782 -4.151 1.00 92.38 68 GLY A C 1
ATOM 590 O O . GLY A 1 68 ? 3.349 8.653 -5.373 1.00 92.38 68 GLY A O 1
ATOM 591 N N . PRO A 1 69 ? 2.146 8.656 -3.489 1.00 94.88 69 PRO A N 1
ATOM 592 C CA . PRO A 1 69 ? 1.922 8.826 -2.052 1.00 94.88 69 PRO A CA 1
ATOM 593 C C . PRO A 1 69 ? 2.534 7.702 -1.198 1.00 94.88 69 PRO A C 1
ATOM 595 O O . PRO A 1 69 ? 2.782 6.596 -1.676 1.00 94.88 69 PRO A O 1
ATOM 598 N N . ARG A 1 70 ? 2.753 7.986 0.093 1.00 95.62 70 ARG A N 1
ATOM 599 C CA . ARG A 1 70 ? 3.223 7.022 1.100 1.00 95.62 70 ARG A CA 1
ATOM 600 C C . ARG A 1 70 ? 2.217 6.928 2.234 1.00 95.62 70 ARG A C 1
ATOM 602 O O . ARG A 1 70 ? 1.866 7.938 2.840 1.00 95.62 70 ARG A O 1
ATOM 609 N N . PHE A 1 71 ? 1.797 5.714 2.566 1.00 95.38 71 PHE A N 1
ATOM 610 C CA . PHE A 1 71 ? 0.898 5.487 3.694 1.00 95.38 71 PHE A CA 1
ATOM 611 C C . PHE A 1 71 ? 1.066 4.086 4.283 1.00 95.38 71 PHE A C 1
ATOM 613 O O . PHE A 1 71 ? 1.707 3.210 3.705 1.00 95.38 71 PHE A O 1
ATOM 620 N N . SER A 1 72 ? 0.495 3.883 5.469 1.00 94.88 72 SER A N 1
ATOM 621 C CA . SER A 1 72 ? 0.345 2.557 6.064 1.00 94.88 72 SER A CA 1
ATOM 622 C C . SER A 1 72 ? -1.130 2.266 6.301 1.00 94.88 72 SER A C 1
ATOM 624 O O . SER A 1 72 ? -1.900 3.145 6.687 1.00 94.88 72 SER A O 1
ATOM 626 N N . MET A 1 73 ? -1.520 1.023 6.054 1.00 93.94 73 MET A N 1
ATOM 627 C CA . MET A 1 73 ? -2.859 0.512 6.295 1.00 93.94 73 MET A CA 1
ATOM 628 C C . MET A 1 73 ? -2.802 -0.503 7.427 1.00 93.94 73 MET A C 1
ATOM 630 O O . MET A 1 73 ? -1.930 -1.371 7.462 1.00 93.94 73 MET A O 1
ATOM 634 N N . LEU A 1 74 ? -3.762 -0.410 8.337 1.00 92.81 74 LEU A N 1
ATOM 635 C CA . LEU A 1 74 ? -3.986 -1.400 9.379 1.00 92.81 74 LEU A CA 1
ATOM 636 C C . LEU A 1 74 ? -5.393 -1.967 9.164 1.00 92.81 74 LEU A C 1
ATOM 638 O O . LEU A 1 74 ? -6.359 -1.231 9.369 1.00 92.81 74 LEU A O 1
ATOM 642 N N . PRO A 1 75 ? -5.536 -3.227 8.713 1.00 92.25 75 PRO A N 1
ATOM 643 C CA . PRO A 1 75 ? -6.848 -3.832 8.520 1.00 92.25 75 PRO A CA 1
ATOM 644 C C . PRO A 1 75 ? -7.646 -3.817 9.828 1.00 92.25 75 PRO A C 1
ATOM 646 O O . PRO A 1 75 ? -7.125 -4.206 10.875 1.00 92.25 75 PRO A O 1
ATOM 649 N N . VAL A 1 76 ? -8.896 -3.351 9.769 1.00 93.12 76 VAL A N 1
ATOM 650 C CA . VAL A 1 76 ? -9.762 -3.180 10.950 1.00 93.12 76 VAL A CA 1
ATOM 651 C C . VAL A 1 76 ? -10.771 -4.317 11.053 1.00 93.12 76 VAL A C 1
ATOM 653 O O . VAL A 1 76 ? -10.789 -5.037 12.052 1.00 93.12 76 VAL A O 1
ATOM 656 N N . LYS A 1 77 ? -11.602 -4.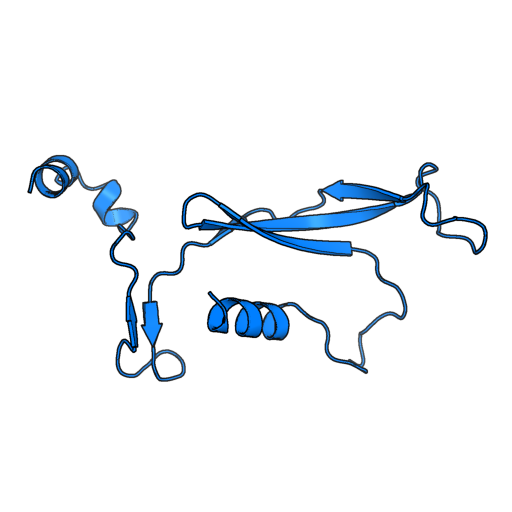482 10.020 1.00 92.88 77 LYS A N 1
ATOM 657 C CA . LYS A 1 77 ? -12.644 -5.507 9.922 1.00 92.88 77 LYS A CA 1
ATOM 658 C C . LYS A 1 77 ? -12.855 -5.916 8.467 1.00 92.88 77 LYS A C 1
ATOM 660 O O . LYS A 1 77 ? -12.590 -5.116 7.571 1.00 92.88 77 LYS A O 1
ATOM 665 N N . ILE A 1 78 ? -13.350 -7.131 8.258 1.00 94.31 78 ILE A N 1
ATOM 666 C CA . ILE A 1 78 ? -13.882 -7.616 6.981 1.00 94.31 78 ILE A CA 1
ATOM 667 C C . ILE A 1 78 ? -15.363 -7.911 7.207 1.00 94.31 78 ILE A C 1
ATOM 669 O O . ILE A 1 78 ? -15.715 -8.594 8.171 1.00 94.31 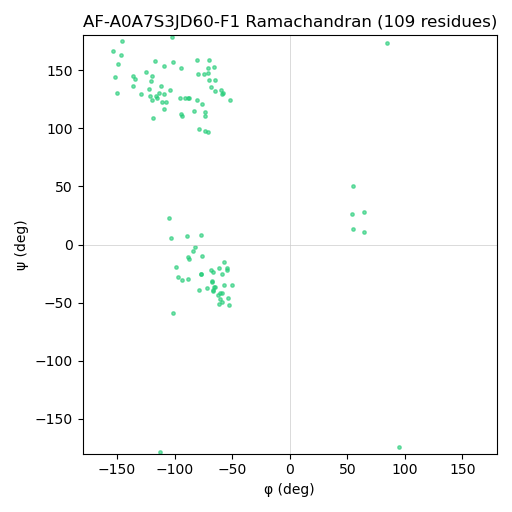78 ILE A O 1
ATOM 673 N N . LEU A 1 79 ? 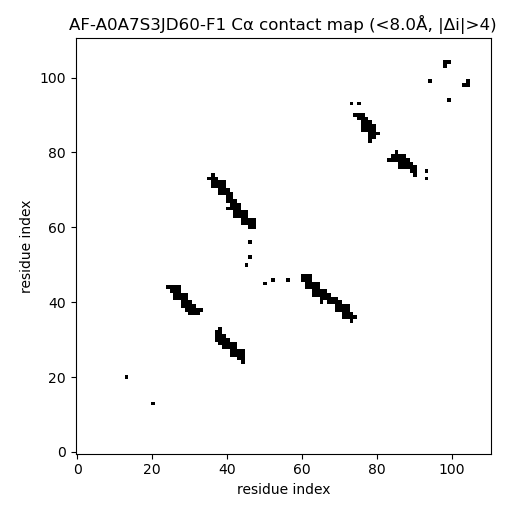-16.203 -7.349 6.344 1.00 95.44 79 LEU A N 1
ATOM 674 C CA . LEU A 1 79 ? -17.648 -7.552 6.338 1.00 95.44 79 LEU A CA 1
ATOM 675 C C . LEU A 1 79 ? -18.015 -8.543 5.233 1.00 95.44 79 LEU A C 1
ATOM 677 O O . LEU A 1 79 ? -17.264 -8.696 4.270 1.00 95.44 79 LEU A O 1
ATOM 681 N N . GLU A 1 80 ? -19.161 -9.196 5.380 1.00 95.81 80 GLU A N 1
ATOM 682 C CA . GLU A 1 80 ? -19.692 -10.127 4.382 1.00 95.81 80 GLU A CA 1
ATOM 683 C C . GLU A 1 80 ? -20.103 -9.431 3.074 1.00 95.81 80 GLU A C 1
ATOM 685 O O . GLU A 1 80 ? -19.836 -9.944 1.989 1.00 95.81 80 GLU A O 1
ATOM 690 N N . GLY A 1 81 ? -20.723 -8.251 3.166 1.00 93.31 81 GLY A N 1
ATOM 691 C CA . GLY A 1 81 ? -21.264 -7.526 2.019 1.00 93.31 81 GLY A CA 1
ATOM 692 C C . GLY A 1 81 ? -20.545 -6.215 1.702 1.00 93.31 81 GLY A C 1
ATOM 693 O O . GLY A 1 81 ? -19.605 -5.777 2.370 1.00 93.31 81 GLY A O 1
ATOM 694 N N . CYS A 1 82 ? -21.042 -5.527 0.673 1.00 92.19 82 CYS A N 1
ATOM 695 C CA . CYS A 1 82 ? -20.589 -4.186 0.313 1.00 92.19 82 CYS A CA 1
ATOM 696 C C . CYS A 1 82 ? -21.060 -3.172 1.363 1.00 92.19 82 CYS A C 1
ATOM 698 O O . CYS A 1 82 ? -22.190 -2.693 1.310 1.00 92.19 82 CYS A O 1
ATOM 700 N N . PHE A 1 83 ? -20.182 -2.843 2.312 1.00 91.06 83 PHE A N 1
ATOM 701 C CA . PHE A 1 83 ? -20.435 -1.894 3.408 1.00 91.06 83 PHE A CA 1
ATOM 702 C C . PHE A 1 83 ? -21.531 -2.318 4.408 1.00 91.06 83 PHE A C 1
ATOM 704 O O . PHE A 1 83 ? -21.922 -1.519 5.255 1.00 91.06 83 PHE A O 1
ATOM 711 N N . THR A 1 84 ? -22.004 -3.564 4.348 1.00 94.62 84 THR A N 1
ATOM 712 C CA . THR A 1 84 ? -23.051 -4.114 5.225 1.00 94.62 84 THR A CA 1
ATOM 713 C C . THR A 1 84 ? -22.797 -5.597 5.524 1.00 94.62 84 THR A C 1
ATOM 715 O O . THR A 1 84 ? -21.871 -6.190 4.969 1.00 94.62 84 THR A O 1
ATOM 718 N N . GLY A 1 85 ? -23.618 -6.196 6.386 1.00 95.25 85 GLY A N 1
ATOM 719 C CA . GLY A 1 85 ? -23.557 -7.614 6.745 1.00 95.25 85 GLY A CA 1
ATOM 720 C C . GLY A 1 85 ? -22.758 -7.909 8.014 1.00 95.25 85 GLY A C 1
ATOM 721 O O . GLY A 1 85 ? -22.330 -7.003 8.740 1.00 95.25 85 GLY A O 1
ATOM 722 N N . GLU A 1 86 ? -22.585 -9.199 8.296 1.00 96.44 86 GLU A N 1
ATOM 723 C CA . GLU A 1 86 ? -21.885 -9.663 9.491 1.00 96.44 86 GLU A CA 1
ATOM 724 C C . GLU A 1 86 ? -20.371 -9.386 9.411 1.00 96.44 86 GLU A C 1
ATOM 726 O O . GLU A 1 86 ? -19.768 -9.306 8.336 1.00 96.44 86 GLU A O 1
ATOM 731 N N . THR A 1 87 ? -19.733 -9.213 10.574 1.00 95.69 87 THR A N 1
ATOM 732 C CA . THR A 1 87 ? -18.273 -9.097 10.662 1.00 95.69 87 THR A CA 1
ATOM 733 C C . THR A 1 87 ? -17.638 -10.482 10.577 1.00 95.69 87 THR A C 1
ATOM 735 O O . THR A 1 87 ? -17.528 -11.176 11.582 1.00 95.69 87 THR A O 1
ATOM 738 N N . LEU A 1 88 ? -17.147 -10.845 9.393 1.00 94.56 88 LEU A N 1
ATOM 739 C CA . LEU A 1 88 ? -16.434 -12.106 9.157 1.00 94.56 88 LEU A CA 1
ATOM 740 C C . LEU A 1 88 ? -15.079 -12.162 9.870 1.00 94.56 88 LEU A C 1
ATOM 742 O O . LEU A 1 88 ? -14.600 -13.226 10.255 1.00 94.56 88 LEU A O 1
ATOM 746 N N . TRP A 1 89 ? -14.424 -11.010 10.020 1.00 94.62 89 TRP A N 1
ATOM 747 C CA . TRP A 1 89 ? -13.134 -10.918 10.696 1.00 94.62 89 TRP A CA 1
ATOM 748 C C . TRP A 1 89 ? -12.935 -9.545 11.330 1.00 94.62 89 TRP A C 1
ATOM 750 O O . TRP A 1 89 ? -13.308 -8.521 10.754 1.00 94.62 89 TRP A O 1
ATOM 760 N N . GLN A 1 90 ? -12.286 -9.509 12.494 1.00 93.50 90 GLN A N 1
ATOM 761 C CA . GLN A 1 90 ? -11.917 -8.280 13.188 1.00 93.50 90 GLN A CA 1
ATOM 762 C C . GLN A 1 90 ? -10.490 -8.369 13.725 1.00 93.50 90 GLN A C 1
ATOM 764 O O . GLN A 1 90 ? -10.096 -9.356 14.344 1.00 93.50 90 GLN A O 1
ATOM 769 N N . ASN A 1 91 ? -9.724 -7.295 13.544 1.00 91.50 91 ASN A N 1
ATOM 770 C CA . ASN A 1 91 ? -8.386 -7.191 14.100 1.00 91.50 91 ASN A CA 1
ATOM 771 C C . ASN A 1 91 ? -8.439 -6.954 15.617 1.00 91.50 91 ASN A C 1
ATOM 773 O O . ASN A 1 91 ? -8.808 -5.868 16.069 1.00 91.50 91 ASN A O 1
ATOM 777 N N . GLY A 1 92 ? -8.029 -7.951 16.404 1.00 89.88 92 GLY A N 1
ATOM 778 C CA . GLY A 1 92 ? -7.985 -7.856 17.867 1.00 89.88 92 GLY A CA 1
ATOM 779 C C . GLY A 1 92 ? -6.955 -6.857 18.408 1.00 89.88 92 GLY A C 1
ATOM 780 O O . GLY A 1 92 ? -7.127 -6.341 19.508 1.00 89.88 92 GLY A O 1
ATOM 781 N N . LYS A 1 93 ? -5.910 -6.535 17.633 1.00 86.56 93 LYS A N 1
ATOM 782 C CA . LYS A 1 93 ? -4.851 -5.591 18.033 1.00 86.56 93 LYS A CA 1
ATOM 783 C C . LYS A 1 93 ? -5.179 -4.137 17.679 1.00 86.56 93 LYS A C 1
ATOM 785 O O . LYS A 1 93 ? -4.476 -3.219 18.098 1.00 86.56 93 LYS A O 1
ATOM 790 N N . TYR A 1 94 ? -6.228 -3.902 16.891 1.00 89.81 94 TYR A N 1
ATOM 791 C CA . TYR A 1 94 ? -6.581 -2.559 16.450 1.00 89.81 94 TYR A CA 1
ATOM 792 C C . TYR A 1 94 ? -7.250 -1.755 17.571 1.00 89.81 94 TYR A C 1
ATOM 794 O O . TYR A 1 94 ? -8.331 -2.092 18.055 1.00 89.81 94 TYR A O 1
ATOM 802 N N . ILE A 1 95 ? -6.635 -0.627 17.927 1.00 87.88 95 ILE A N 1
ATOM 803 C CA . ILE A 1 95 ? -7.217 0.381 18.816 1.00 87.88 95 ILE A CA 1
ATOM 804 C C . ILE A 1 95 ? -7.549 1.613 17.980 1.00 87.88 95 ILE A C 1
ATOM 806 O O . ILE A 1 95 ? -6.706 2.135 17.252 1.00 87.88 95 ILE A O 1
ATOM 810 N N . THR A 1 96 ? -8.781 2.107 18.103 1.00 88.88 96 THR A N 1
ATOM 811 C CA . THR A 1 96 ? -9.204 3.301 17.369 1.00 88.88 96 THR A CA 1
ATOM 812 C C . THR A 1 96 ? -8.414 4.537 17.821 1.00 88.88 96 THR A C 1
ATOM 814 O O . THR A 1 96 ? -8.203 4.727 19.025 1.00 88.88 96 THR A O 1
ATOM 817 N N . PRO A 1 97 ? -8.040 5.446 16.900 1.00 89.44 97 PRO A N 1
ATOM 818 C CA . PRO A 1 97 ? -7.301 6.660 17.254 1.00 89.44 97 PRO A CA 1
ATOM 819 C C . PRO A 1 97 ? -8.018 7.529 18.296 1.00 89.44 97 PRO A C 1
ATOM 821 O O . PRO A 1 97 ? -7.382 8.111 19.170 1.00 89.44 97 PRO A O 1
ATOM 824 N N . SER A 1 98 ? -9.352 7.584 18.257 1.00 89.44 98 SER A N 1
ATOM 825 C CA . SER A 1 98 ? -10.152 8.305 19.254 1.00 89.44 98 SER A CA 1
ATOM 826 C C . SER A 1 98 ? -10.037 7.693 20.651 1.00 89.44 98 SER A C 1
ATOM 828 O O . SER A 1 98 ? -9.985 8.425 21.638 1.00 89.44 98 SER A O 1
ATOM 830 N N . LYS A 1 99 ? -9.951 6.358 20.752 1.00 86.69 99 LYS A N 1
ATOM 831 C CA . LYS A 1 99 ? -9.743 5.665 22.030 1.00 86.69 99 LYS A CA 1
ATOM 832 C C . LYS A 1 99 ? -8.319 5.869 22.547 1.00 86.69 99 LYS A C 1
ATOM 834 O O . LYS A 1 99 ? -8.160 6.081 23.744 1.00 86.69 99 LYS A O 1
ATOM 839 N N . LEU A 1 100 ? -7.325 5.889 21.654 1.00 86.38 100 LEU A N 1
ATOM 840 C CA . LEU A 1 100 ? -5.930 6.202 21.987 1.00 86.38 100 LEU A CA 1
ATOM 841 C C . LEU A 1 100 ? -5.771 7.633 22.531 1.00 86.38 100 LEU A C 1
ATOM 843 O O . LEU A 1 100 ? -5.095 7.840 23.531 1.00 86.38 100 LEU A O 1
ATOM 847 N N . ARG A 1 101 ? -6.439 8.618 21.915 1.00 87.56 101 ARG A N 1
ATOM 848 C CA . ARG A 1 101 ? -6.405 10.030 22.348 1.00 87.56 101 ARG A CA 1
ATOM 849 C C . ARG A 1 101 ? -7.254 10.331 23.586 1.00 87.56 101 ARG A C 1
ATOM 851 O O . ARG A 1 101 ? -7.192 11.434 24.122 1.00 87.56 101 ARG A O 1
ATOM 858 N N . SER A 1 102 ? -8.088 9.394 24.031 1.00 88.88 102 SER A N 1
ATOM 859 C CA . SER A 1 102 ? -8.951 9.614 25.189 1.00 88.88 102 SER A CA 1
ATOM 860 C C . SER A 1 102 ? -8.121 9.703 26.469 1.00 88.88 102 SER A C 1
ATOM 862 O O . SER A 1 102 ? -7.294 8.835 26.733 1.00 88.88 102 SER A O 1
ATOM 864 N N . LYS A 1 103 ? -8.417 10.672 27.348 1.00 77.12 103 LYS A N 1
ATOM 865 C CA . LYS A 1 103 ? -7.809 10.760 28.695 1.00 77.12 103 LYS A CA 1
ATOM 866 C C . LYS A 1 103 ? -7.981 9.469 29.514 1.00 77.12 103 LYS A C 1
ATOM 868 O O . LYS A 1 103 ? -7.219 9.211 30.439 1.00 77.12 103 LYS A O 1
ATOM 873 N N . LYS A 1 104 ? -8.974 8.638 29.168 1.00 74.38 104 LYS A N 1
ATOM 874 C CA . LYS A 1 104 ? -9.239 7.336 29.798 1.00 74.38 104 LYS A CA 1
ATOM 875 C C . LYS A 1 104 ? -8.357 6.200 29.258 1.00 74.38 104 LYS A C 1
ATOM 877 O O . LYS A 1 104 ? -8.487 5.088 29.757 1.00 74.38 104 LYS A O 1
ATOM 882 N N . PHE A 1 105 ? -7.480 6.433 28.279 1.00 73.56 105 PHE A N 1
ATOM 883 C CA . PHE A 1 105 ? -6.663 5.393 27.639 1.00 73.56 105 PHE A CA 1
ATOM 884 C C . PHE A 1 105 ? -5.867 4.550 28.647 1.00 73.56 105 PHE A C 1
ATOM 886 O O . PHE A 1 105 ? -5.970 3.325 28.632 1.00 73.56 105 PHE A O 1
ATOM 893 N N . ASN A 1 106 ? -5.202 5.193 29.613 1.00 71.50 106 ASN A N 1
ATOM 894 C CA . ASN A 1 106 ? -4.444 4.508 30.671 1.00 71.50 106 ASN A CA 1
ATOM 895 C C . ASN A 1 106 ? -5.304 3.555 31.525 1.00 71.50 106 ASN A C 1
ATOM 897 O O . ASN A 1 106 ? -4.788 2.588 32.080 1.00 71.50 106 ASN A O 1
ATOM 901 N N . ARG A 1 107 ? -6.620 3.795 31.612 1.00 63.97 107 ARG A N 1
ATOM 902 C CA . ARG A 1 107 ? -7.571 2.915 32.310 1.00 63.97 107 ARG A CA 1
ATOM 903 C C . ARG A 1 107 ? -7.915 1.662 31.498 1.00 63.97 107 ARG A C 1
ATOM 905 O O . ARG A 1 107 ? -8.306 0.664 32.090 1.00 63.97 107 ARG A O 1
ATOM 912 N N . TYR A 1 108 ? -7.793 1.718 30.171 1.00 60.62 108 TYR A N 1
ATOM 913 C CA . TYR A 1 108 ? -8.079 0.597 29.270 1.00 60.62 108 TYR A CA 1
ATOM 914 C C . TYR A 1 108 ? -6.871 -0.311 29.030 1.00 60.62 108 TYR A C 1
ATOM 916 O O . TYR A 1 108 ? -7.083 -1.484 28.782 1.00 60.62 108 TYR A O 1
ATOM 924 N N . VAL A 1 109 ? -5.640 0.211 29.091 1.00 61.78 109 VAL A N 1
ATOM 925 C CA . VAL A 1 109 ? -4.410 -0.589 28.891 1.00 61.78 109 VAL A CA 1
ATOM 926 C C . VAL A 1 109 ? -4.060 -1.439 30.118 1.00 61.78 109 VAL A C 1
ATOM 928 O O . VAL A 1 109 ? -3.391 -2.454 29.995 1.00 61.78 109 VAL A O 1
ATOM 931 N N . ARG A 1 110 ? -4.503 -1.030 31.314 1.00 53.44 110 ARG A N 1
ATOM 932 C CA . ARG A 1 110 ? -4.232 -1.728 32.585 1.00 53.44 110 ARG A CA 1
ATOM 933 C C . ARG A 1 110 ? -5.270 -2.800 32.959 1.00 53.44 110 ARG A C 1
ATOM 935 O O . ARG A 1 110 ? -5.239 -3.284 34.086 1.00 53.44 110 ARG A O 1
ATOM 942 N N . ARG A 1 111 ? -6.211 -3.116 32.072 1.00 44.09 111 ARG A N 1
ATOM 943 C CA . ARG A 1 111 ? -7.161 -4.229 32.216 1.00 44.09 111 ARG A CA 1
ATOM 944 C C . ARG A 1 111 ? -6.860 -5.259 31.148 1.00 44.09 111 ARG A C 1
ATOM 946 O O . ARG A 1 111 ? -6.977 -6.4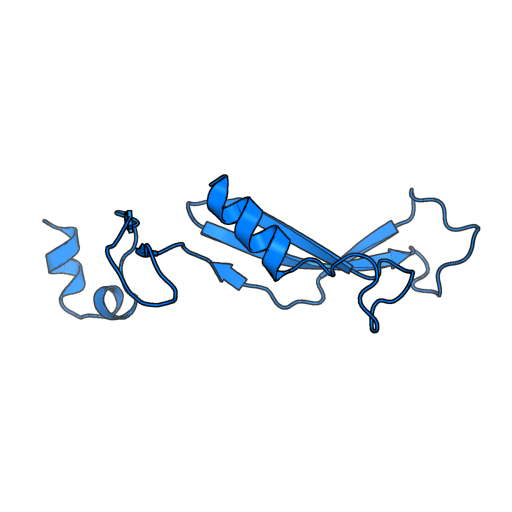51 31.485 1.00 44.09 111 ARG A O 1
#

Solvent-accessible surface area (backbone atoms only — not comparable to full-atom values): 7224 Å² total; per-residue (Å²): 109,69,71,59,51,55,52,51,50,67,70,72,53,81,62,89,86,44,94,83,64,69,101,68,87,58,62,48,80,45,79,44,82,56,92,89,24,40,36,41,41,27,28,32,64,38,43,82,82,72,60,83,91,51,99,79,68,55,82,88,49,62,43,77,45,80,74,52,73,72,54,74,46,65,79,56,68,41,54,73,44,92,94,41,75,55,75,78,40,68,43,87,86,66,73,56,70,71,55,65,71,34,92,60,33,73,70,62,75,77,108

Organism: NCBI:txid151035